Protein AF-A0A846BWV3-F1 (afdb_monomer_lite)

Sequence (77 aa):
MPYITSYERIVIEKKLQQGQIMNARNNIVQVLEVMFECVTQELKQTIEKFDDLELLGELLTQAVKSPSLEAFESIVS

Secondary structure (DSSP, 8-state):
-----HHHHHHHHHHHHHHHHHHHHHHHHHHHHHHHS---HHHHHHHHT---HHHHHHHHHHHHH-SSHHHHHHHH-

Foldseek 3Di:
DDDQPPVNVVVVVVVVLVVLLVVLLVLLVVLLCVLAVDDDPVVSVLSVPDSDNVVSVVLSVVSVVDPYNVSSVVVSD

Structure (mmCIF, N/CA/C/O backbone):
data_AF-A0A846BWV3-F1
#
_entry.id   AF-A0A846BWV3-F1
#
loop_
_atom_site.group_PDB
_atom_site.id
_atom_site.type_symbol
_atom_site.label_atom_id
_atom_site.label_alt_id
_atom_site.label_comp_id
_atom_site.label_asym_id
_atom_site.label_entity_id
_atom_site.label_seq_id
_atom_site.pdbx_PDB_ins_code
_atom_site.Cartn_x
_atom_site.Cartn_y
_atom_site.Cartn_z
_atom_site.occupancy
_atom_site.B_iso_or_equiv
_atom_site.auth_seq_id
_atom_site.auth_comp_i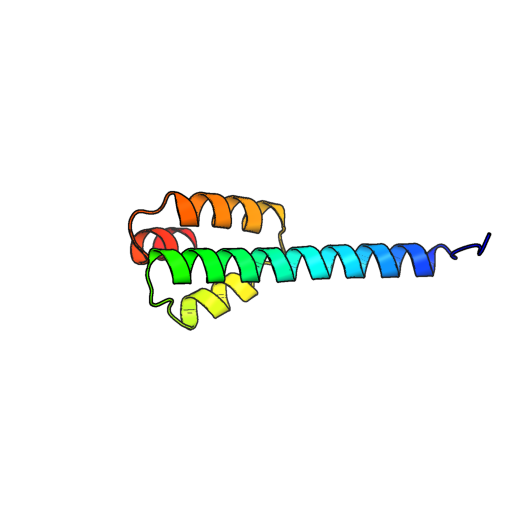d
_atom_site.auth_asym_id
_atom_site.auth_atom_id
_atom_site.pdbx_PDB_model_num
ATOM 1 N N . MET A 1 1 ? 11.291 -17.298 -33.412 1.00 60.66 1 MET A N 1
ATOM 2 C CA . MET A 1 1 ? 11.244 -16.581 -32.119 1.00 60.66 1 MET A CA 1
ATOM 3 C C . MET A 1 1 ? 11.415 -15.102 -32.426 1.00 60.66 1 MET A C 1
ATOM 5 O O . MET A 1 1 ? 12.362 -14.797 -33.141 1.00 60.66 1 MET A O 1
ATOM 9 N N . PRO A 1 2 ? 10.496 -14.211 -32.020 1.00 64.31 2 PRO A N 1
ATOM 10 C CA . PRO A 1 2 ? 10.636 -12.787 -32.305 1.00 64.31 2 PRO A CA 1
ATOM 11 C C . PRO A 1 2 ? 11.824 -12.238 -31.509 1.00 64.31 2 PRO A C 1
ATOM 13 O O . PRO A 1 2 ? 11.916 -12.445 -30.299 1.00 64.31 2 PRO A O 1
ATOM 16 N N . TYR A 1 3 ? 12.761 -11.588 -32.193 1.00 64.81 3 TYR A N 1
ATOM 17 C CA . TYR A 1 3 ? 13.885 -10.919 -31.550 1.00 64.81 3 TYR A CA 1
ATOM 18 C C . TYR A 1 3 ? 13.381 -9.588 -31.000 1.00 64.81 3 TYR A C 1
ATOM 20 O O . TYR A 1 3 ? 13.280 -8.611 -31.734 1.00 64.81 3 TYR A O 1
ATOM 28 N N . ILE A 1 4 ? 13.025 -9.581 -29.716 1.00 72.25 4 ILE A N 1
ATOM 29 C CA . ILE A 1 4 ? 12.726 -8.353 -28.978 1.00 72.25 4 ILE A CA 1
ATOM 30 C C . ILE A 1 4 ? 13.998 -7.504 -29.008 1.00 72.25 4 ILE A C 1
ATOM 32 O O . ILE A 1 4 ? 15.048 -7.947 -28.529 1.00 72.25 4 ILE A O 1
ATOM 36 N N . THR A 1 5 ? 13.929 -6.310 -29.596 1.00 79.44 5 THR A N 1
ATOM 37 C CA . THR A 1 5 ? 15.079 -5.394 -29.607 1.00 79.44 5 THR A CA 1
ATOM 38 C C . THR A 1 5 ? 15.347 -4.871 -28.193 1.00 79.44 5 THR A C 1
ATOM 40 O O . THR A 1 5 ? 14.437 -4.795 -27.366 1.00 79.44 5 THR A O 1
ATOM 43 N N . SER A 1 6 ? 16.589 -4.492 -27.879 1.00 78.62 6 SER A N 1
ATOM 44 C CA . SER A 1 6 ? 16.981 -4.014 -26.542 1.00 78.62 6 SER A CA 1
ATOM 45 C C . SER A 1 6 ? 16.065 -2.900 -26.012 1.00 78.62 6 SER A C 1
ATOM 47 O O . SER A 1 6 ? 15.758 -2.866 -24.824 1.00 78.62 6 SER A O 1
ATOM 49 N N . TYR A 1 7 ? 15.559 -2.035 -26.897 1.00 79.56 7 TYR A N 1
ATOM 50 C CA . TYR A 1 7 ? 14.596 -0.986 -26.550 1.00 79.56 7 TYR A CA 1
ATOM 51 C C . TYR A 1 7 ? 13.239 -1.533 -26.103 1.00 79.56 7 TYR A C 1
ATOM 53 O O . TYR A 1 7 ? 12.677 -1.054 -25.122 1.00 79.56 7 TYR A O 1
ATOM 61 N N . GLU A 1 8 ? 12.715 -2.545 -26.794 1.00 82.38 8 GLU A N 1
ATOM 62 C CA . GLU A 1 8 ? 11.448 -3.176 -26.424 1.00 82.38 8 GLU A CA 1
ATOM 63 C C . GLU A 1 8 ? 11.559 -3.867 -25.064 1.00 82.38 8 GLU A C 1
ATOM 65 O O . GLU A 1 8 ? 10.629 -3.775 -24.266 1.00 82.38 8 GLU A O 1
ATOM 70 N N . ARG A 1 9 ? 12.714 -4.471 -24.748 1.00 81.44 9 ARG A N 1
ATOM 71 C CA . ARG A 1 9 ? 12.971 -5.055 -23.423 1.00 81.44 9 ARG A CA 1
ATOM 72 C C . ARG A 1 9 ? 12.906 -3.995 -22.317 1.00 81.44 9 ARG A C 1
ATOM 74 O O . ARG A 1 9 ? 12.138 -4.167 -21.377 1.00 81.44 9 ARG A O 1
ATOM 81 N N . ILE A 1 10 ? 13.603 -2.868 -22.486 1.00 82.38 10 ILE A N 1
ATOM 82 C CA . ILE A 1 10 ? 13.600 -1.755 -21.518 1.00 82.38 10 ILE A CA 1
ATOM 83 C C . ILE A 1 10 ? 12.185 -1.194 -21.319 1.00 82.38 10 ILE A C 1
ATOM 85 O O . ILE A 1 10 ? 11.779 -0.885 -20.199 1.00 82.38 10 ILE A O 1
ATOM 89 N N . VAL A 1 11 ? 11.408 -1.063 -22.398 1.00 83.69 11 VAL A N 1
ATOM 90 C CA . VAL A 1 11 ? 10.020 -0.584 -22.320 1.00 83.69 11 VAL A CA 1
ATOM 91 C C . VAL A 1 11 ? 9.136 -1.569 -21.553 1.00 83.69 11 VAL A C 1
ATOM 93 O O . VAL A 1 11 ? 8.315 -1.133 -20.746 1.00 83.69 11 VAL A O 1
ATOM 96 N N . ILE A 1 12 ? 9.292 -2.876 -21.781 1.00 84.62 12 ILE A N 1
ATOM 97 C CA . ILE A 1 12 ? 8.552 -3.915 -21.053 1.00 84.62 12 ILE A CA 1
ATOM 98 C C . ILE A 1 12 ? 8.907 -3.877 -19.563 1.00 84.62 12 ILE A C 1
ATOM 100 O O . ILE A 1 12 ? 8.004 -3.850 -18.730 1.00 84.62 12 ILE A O 1
ATOM 104 N N . GLU A 1 13 ? 10.195 -3.808 -19.228 1.00 83.69 13 GLU A N 1
ATOM 105 C CA . GLU A 1 13 ? 10.668 -3.750 -17.840 1.00 83.69 13 GLU A CA 1
ATOM 106 C C . GLU A 1 13 ? 10.151 -2.501 -17.118 1.00 83.69 13 GLU A C 1
ATOM 108 O O . GLU A 1 13 ? 9.596 -2.599 -16.024 1.00 83.69 13 GLU A O 1
ATOM 113 N N . LYS A 1 14 ? 10.222 -1.331 -17.764 1.00 80.81 14 LYS A N 1
ATOM 114 C CA . LYS A 1 14 ? 9.718 -0.077 -17.192 1.00 80.81 14 LYS A CA 1
ATOM 115 C C . LYS A 1 14 ? 8.205 -0.110 -16.966 1.00 80.81 14 LYS A C 1
ATOM 117 O O . LYS A 1 14 ? 7.728 0.363 -15.937 1.00 80.81 14 LYS A O 1
ATOM 122 N N . LYS A 1 15 ? 7.441 -0.678 -17.906 1.00 83.44 15 LYS A N 1
ATOM 123 C CA . LYS A 1 15 ? 5.986 -0.844 -17.760 1.00 83.44 15 LYS A CA 1
ATOM 124 C C . LYS A 1 15 ? 5.634 -1.805 -16.630 1.00 83.44 15 LYS A C 1
ATOM 126 O O . LYS A 1 15 ? 4.687 -1.542 -15.893 1.00 83.44 15 LYS A O 1
ATOM 131 N N . LEU A 1 16 ? 6.390 -2.893 -16.483 1.00 87.94 16 LEU A N 1
ATOM 132 C CA . LEU A 1 16 ? 6.197 -3.838 -15.389 1.00 87.94 16 LEU A CA 1
ATOM 133 C C . LEU A 1 16 ? 6.446 -3.160 -14.040 1.00 87.94 16 LEU A C 1
ATOM 135 O O . LEU A 1 16 ? 5.597 -3.246 -13.158 1.00 87.94 16 LEU A O 1
ATOM 139 N N . GLN A 1 17 ? 7.552 -2.425 -13.912 1.00 85.81 17 GLN A N 1
ATOM 140 C CA . GLN A 1 17 ? 7.891 -1.698 -12.689 1.00 85.81 17 GLN A CA 1
ATOM 141 C C . GLN A 1 17 ? 6.820 -0.657 -12.329 1.00 85.81 17 GLN A C 1
ATOM 143 O O . GLN A 1 17 ? 6.365 -0.606 -11.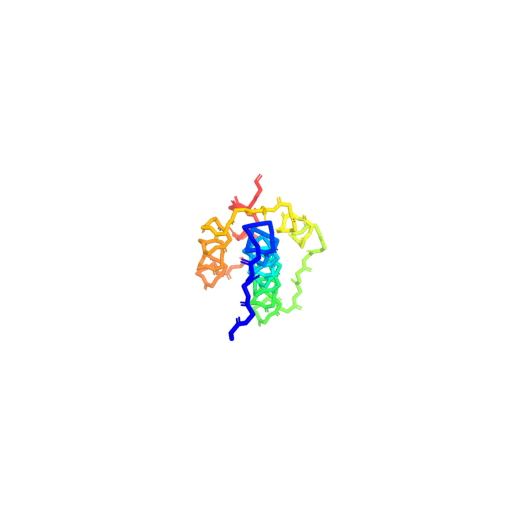189 1.00 85.81 17 GLN A O 1
ATOM 148 N N . GLN A 1 18 ? 6.343 0.122 -13.307 1.00 85.56 18 GLN A N 1
ATOM 149 C CA . GLN A 1 18 ? 5.240 1.068 -13.100 1.00 85.56 18 GLN A CA 1
ATOM 150 C C . GLN A 1 18 ? 3.955 0.367 -12.645 1.00 85.56 18 GLN A C 1
ATOM 152 O O . GLN A 1 18 ? 3.302 0.829 -11.713 1.00 85.56 18 GLN A O 1
ATOM 157 N N . GLY A 1 19 ? 3.611 -0.770 -13.257 1.00 88.06 19 GLY A N 1
ATOM 158 C CA . GLY A 1 19 ? 2.454 -1.566 -12.850 1.00 88.06 19 GLY A CA 1
ATOM 159 C C . GLY A 1 19 ? 2.578 -2.100 -11.423 1.00 88.06 19 GLY A C 1
ATOM 160 O O . GLY A 1 19 ? 1.601 -2.094 -10.678 1.00 88.06 19 GLY A O 1
ATOM 161 N N . GLN A 1 20 ? 3.778 -2.511 -11.010 1.00 89.81 20 GLN A N 1
ATOM 162 C CA . GLN A 1 20 ? 4.027 -2.958 -9.640 1.00 89.81 20 GLN A CA 1
ATOM 163 C C . GLN A 1 20 ? 3.884 -1.820 -8.625 1.00 89.81 20 GLN A C 1
ATOM 165 O O . GLN A 1 20 ? 3.238 -2.021 -7.601 1.00 89.81 20 GLN A O 1
ATOM 170 N N . ILE A 1 21 ? 4.409 -0.628 -8.925 1.00 90.25 21 ILE A N 1
ATOM 171 C CA . ILE A 1 21 ? 4.260 0.565 -8.074 1.00 90.25 21 ILE A CA 1
ATOM 172 C C . ILE A 1 21 ? 2.780 0.946 -7.943 1.00 90.25 21 ILE A C 1
ATOM 174 O O . ILE A 1 21 ? 2.283 1.132 -6.833 1.00 90.25 21 ILE A O 1
ATOM 178 N N . MET A 1 22 ? 2.046 1.002 -9.060 1.00 89.88 22 MET A N 1
ATOM 179 C CA . MET A 1 22 ? 0.609 1.297 -9.050 1.00 89.88 22 MET A CA 1
ATOM 180 C C . MET A 1 22 ? -0.179 0.274 -8.225 1.00 89.88 22 MET A C 1
ATOM 182 O O . MET A 1 22 ? -1.015 0.655 -7.407 1.00 89.88 22 MET A O 1
ATOM 186 N N . ASN A 1 23 ? 0.109 -1.018 -8.400 1.00 90.94 23 ASN A N 1
ATOM 187 C CA . ASN A 1 23 ? -0.541 -2.073 -7.628 1.00 90.94 23 ASN A CA 1
ATOM 188 C C . ASN A 1 23 ? -0.197 -1.988 -6.141 1.00 90.94 23 ASN A C 1
ATOM 190 O O . ASN A 1 23 ? -1.085 -2.149 -5.312 1.00 90.94 23 ASN A O 1
ATOM 194 N N . ALA A 1 24 ? 1.058 -1.711 -5.787 1.00 89.62 24 ALA A N 1
ATOM 195 C CA . ALA A 1 24 ? 1.471 -1.581 -4.395 1.00 89.62 24 ALA A CA 1
ATOM 196 C C . ALA A 1 24 ? 0.746 -0.417 -3.699 1.00 89.62 24 ALA A C 1
ATOM 198 O O . ALA A 1 24 ? 0.196 -0.609 -2.617 1.00 89.62 24 ALA A O 1
ATOM 199 N N . ARG A 1 25 ? 0.636 0.746 -4.357 1.00 90.38 25 ARG A N 1
ATOM 200 C CA . ARG A 1 25 ? -0.164 1.883 -3.866 1.00 90.38 25 ARG A CA 1
ATOM 201 C C . ARG A 1 25 ? -1.625 1.499 -3.650 1.00 90.38 25 ARG A C 1
ATOM 203 O O . ARG A 1 25 ? -2.178 1.755 -2.584 1.00 90.38 25 ARG A O 1
ATOM 210 N N . ASN A 1 26 ? -2.236 0.853 -4.644 1.00 89.69 26 ASN A N 1
ATOM 211 C CA . ASN A 1 26 ? -3.634 0.440 -4.563 1.00 89.69 26 ASN A CA 1
ATOM 212 C C . ASN A 1 26 ? -3.860 -0.581 -3.438 1.00 89.69 26 ASN A C 1
ATOM 214 O O . ASN A 1 26 ? -4.827 -0.471 -2.693 1.00 89.69 26 ASN A O 1
ATOM 218 N N . ASN A 1 27 ? -2.935 -1.525 -3.255 1.00 90.62 27 ASN A N 1
ATOM 219 C CA . ASN A 1 27 ? -3.007 -2.511 -2.181 1.00 90.62 27 ASN A CA 1
ATOM 220 C C . ASN A 1 27 ? -2.956 -1.853 -0.798 1.00 90.62 27 ASN A C 1
ATOM 222 O O . ASN A 1 27 ? -3.729 -2.240 0.072 1.00 90.62 27 ASN A O 1
ATOM 226 N N . ILE A 1 28 ? -2.086 -0.857 -0.588 1.00 89.12 28 ILE A N 1
ATOM 227 C CA . ILE A 1 28 ? -2.037 -0.114 0.682 1.00 89.12 28 ILE A CA 1
ATOM 228 C C . ILE A 1 28 ? -3.390 0.550 0.945 1.00 89.12 28 ILE A C 1
ATOM 230 O O . ILE A 1 28 ? -3.952 0.381 2.023 1.00 89.12 28 ILE A O 1
ATOM 234 N N . VAL A 1 29 ? -3.944 1.255 -0.047 1.00 88.88 29 VAL A N 1
ATOM 235 C CA . VAL A 1 29 ? -5.244 1.927 0.091 1.00 88.88 29 VAL A CA 1
ATOM 236 C C . VAL A 1 29 ? -6.357 0.921 0.385 1.00 88.88 29 VAL A C 1
ATOM 238 O O . VAL A 1 29 ? -7.124 1.142 1.313 1.00 88.88 29 VAL A O 1
ATOM 241 N N . GLN A 1 30 ? -6.411 -0.203 -0.332 1.00 89.25 30 GLN A N 1
ATOM 242 C CA . GLN A 1 30 ? -7.407 -1.249 -0.096 1.00 89.25 30 GLN A CA 1
ATOM 243 C C . GLN A 1 30 ? -7.295 -1.861 1.300 1.00 89.25 30 GLN A C 1
ATOM 245 O O . GLN A 1 3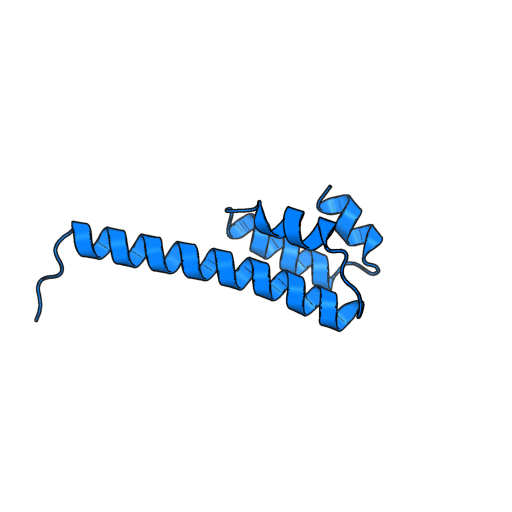0 ? -8.311 -2.066 1.956 1.00 89.25 30 GLN A O 1
ATOM 250 N N . VAL A 1 31 ? -6.080 -2.144 1.776 1.00 89.19 31 VAL A N 1
ATOM 251 C CA . VAL A 1 31 ? -5.869 -2.658 3.137 1.00 89.19 31 VAL A CA 1
ATOM 252 C C . VAL A 1 31 ? -6.366 -1.646 4.164 1.00 89.19 31 VAL A C 1
ATOM 254 O O . VAL A 1 31 ? -7.104 -2.016 5.071 1.00 89.19 31 VAL A O 1
ATOM 257 N N . LEU A 1 32 ? -6.017 -0.369 4.003 1.00 86.56 32 LEU A N 1
ATOM 258 C CA . LEU A 1 32 ? -6.472 0.688 4.904 1.00 86.56 32 LEU A CA 1
ATOM 259 C C . LEU A 1 32 ? -7.999 0.854 4.868 1.00 86.56 32 LEU A C 1
ATOM 261 O O . LEU A 1 32 ? -8.611 1.014 5.918 1.00 86.56 32 LEU A O 1
ATOM 265 N N . GLU A 1 33 ? -8.626 0.759 3.693 1.00 88.06 33 GLU A N 1
ATOM 266 C CA . GLU A 1 33 ? -10.088 0.798 3.547 1.00 88.06 33 GLU A CA 1
ATOM 267 C C . GLU A 1 33 ? -10.762 -0.402 4.216 1.00 88.06 33 GLU A C 1
ATOM 269 O O . GLU A 1 33 ? -11.785 -0.239 4.871 1.00 88.06 33 GLU A O 1
ATOM 274 N N . VAL A 1 34 ? -10.182 -1.599 4.108 1.00 88.50 34 VAL A N 1
ATOM 275 C CA . VAL A 1 34 ? -10.712 -2.806 4.760 1.00 88.50 34 VAL A CA 1
ATOM 276 C C . VAL A 1 34 ? -10.568 -2.735 6.280 1.00 88.50 34 VAL A C 1
ATOM 278 O O . VAL A 1 34 ? -11.451 -3.203 6.993 1.00 88.50 34 VAL A O 1
ATOM 281 N N . MET A 1 35 ? -9.468 -2.178 6.790 1.00 84.44 35 MET A N 1
ATOM 282 C CA . MET A 1 35 ? -9.210 -2.146 8.232 1.00 84.44 35 MET A CA 1
ATOM 283 C C . MET A 1 35 ? -9.892 -0.986 8.954 1.00 84.44 35 MET A C 1
ATOM 285 O O . MET A 1 35 ? -10.290 -1.146 10.105 1.00 84.44 35 MET A O 1
ATOM 289 N N . PHE A 1 36 ? -10.005 0.173 8.306 1.00 84.06 36 PHE A N 1
ATOM 290 C CA . PHE A 1 36 ? -10.465 1.404 8.950 1.00 84.06 36 PHE A CA 1
ATOM 291 C C . PHE A 1 36 ? -11.774 1.955 8.371 1.00 84.06 36 PHE A C 1
ATOM 293 O O . PHE A 1 36 ? -12.250 2.970 8.872 1.00 84.06 36 PHE A O 1
ATOM 300 N N . GLU A 1 37 ? -12.356 1.312 7.347 1.00 77.75 37 GLU A N 1
ATOM 301 C CA . GLU A 1 37 ? -13.579 1.688 6.601 1.00 77.75 37 GLU A CA 1
ATOM 302 C C . GLU A 1 37 ? -13.547 3.061 5.902 1.00 77.75 37 GLU A C 1
ATOM 304 O O . GLU A 1 37 ? -14.179 3.240 4.861 1.00 77.75 37 GLU A O 1
ATOM 309 N N . CYS A 1 38 ? -12.792 4.031 6.418 1.00 73.81 38 CYS A N 1
ATOM 310 C CA . CYS A 1 38 ? -12.684 5.380 5.892 1.00 73.81 38 CYS A CA 1
ATOM 311 C C . CYS A 1 38 ? -11.215 5.811 5.849 1.00 73.81 38 CYS A C 1
ATOM 313 O O . CYS A 1 38 ? -10.553 5.937 6.877 1.00 73.81 38 CYS A O 1
ATOM 315 N N . VAL A 1 39 ? -10.711 6.048 4.637 1.00 80.44 39 VAL A N 1
ATOM 316 C CA . VAL A 1 39 ? -9.347 6.529 4.397 1.00 80.44 39 VAL A CA 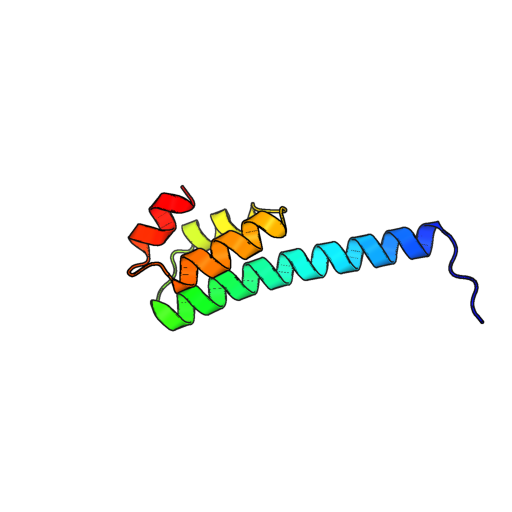1
ATOM 317 C C . VAL A 1 39 ? -9.409 7.926 3.805 1.00 80.44 39 VAL A C 1
ATOM 319 O O . VAL A 1 39 ? -10.013 8.131 2.746 1.00 80.44 39 VAL A O 1
ATOM 322 N N . THR A 1 40 ? -8.759 8.880 4.468 1.00 84.38 40 THR A N 1
ATOM 323 C CA . THR A 1 40 ? -8.722 10.284 4.055 1.00 84.38 40 THR A CA 1
ATOM 324 C C . THR A 1 40 ? -8.119 10.431 2.658 1.00 84.38 40 THR A C 1
ATOM 326 O O . THR A 1 40 ? -7.130 9.783 2.307 1.00 84.38 40 THR A O 1
ATOM 329 N N . GLN A 1 41 ? -8.690 11.323 1.846 1.00 82.62 41 GLN A N 1
ATOM 330 C CA . GLN A 1 41 ? -8.171 11.606 0.506 1.00 82.62 41 GLN A CA 1
ATOM 331 C C . GLN A 1 41 ? -6.730 12.141 0.542 1.00 82.62 41 GLN A C 1
ATOM 333 O O . GLN A 1 41 ? -5.948 11.837 -0.356 1.00 82.62 41 GLN A O 1
ATOM 338 N N . GLU A 1 42 ? -6.363 12.883 1.588 1.00 84.75 42 GLU A N 1
ATOM 339 C CA . GLU A 1 42 ? -4.994 13.366 1.800 1.00 84.75 42 GLU A CA 1
ATOM 340 C C . GLU A 1 42 ? -4.000 12.205 1.900 1.00 84.75 42 GLU A C 1
ATOM 342 O O . GLU A 1 42 ? -2.985 12.204 1.207 1.00 84.75 42 GLU A O 1
ATOM 347 N N . LEU A 1 43 ? -4.337 11.157 2.658 1.00 82.56 43 LEU A N 1
ATOM 348 C CA . LEU A 1 43 ? -3.496 9.970 2.790 1.00 82.56 43 LEU A CA 1
ATOM 349 C C . LEU A 1 43 ? -3.320 9.242 1.452 1.00 82.56 43 LEU A C 1
ATOM 351 O O . LEU A 1 43 ? -2.207 8.855 1.101 1.00 82.56 43 LEU A O 1
ATOM 355 N N . LYS A 1 44 ? -4.398 9.106 0.667 1.00 85.69 44 LYS A N 1
ATOM 356 C CA . LYS A 1 44 ? -4.335 8.509 -0.679 1.00 85.69 44 LYS A CA 1
ATOM 357 C C . LYS A 1 44 ? -3.386 9.292 -1.589 1.00 85.69 44 LYS A C 1
ATOM 359 O O . LYS A 1 44 ? -2.562 8.690 -2.272 1.00 85.69 44 LYS A O 1
ATOM 364 N N . GLN A 1 45 ? -3.459 10.622 -1.552 1.00 87.06 45 GLN A N 1
ATOM 365 C CA . GLN A 1 45 ? -2.567 11.491 -2.323 1.00 87.06 45 GLN A CA 1
ATOM 366 C C . GLN A 1 45 ? -1.115 11.416 -1.849 1.00 87.06 45 GLN A C 1
ATOM 368 O O . GLN A 1 45 ? -0.202 11.527 -2.665 1.00 87.06 45 GLN A O 1
ATOM 373 N N . THR A 1 46 ? -0.875 11.230 -0.552 1.00 86.56 46 THR A N 1
ATOM 374 C CA . THR A 1 46 ? 0.482 11.020 -0.037 1.00 86.56 46 THR A CA 1
ATOM 375 C C . THR A 1 46 ? 1.029 9.671 -0.492 1.00 86.56 46 THR A C 1
ATOM 377 O O . THR A 1 46 ? 2.145 9.620 -1.003 1.00 86.56 46 THR A O 1
ATOM 380 N N . ILE A 1 47 ? 0.221 8.604 -0.435 1.00 86.50 47 ILE A N 1
ATOM 381 C CA . ILE A 1 47 ? 0.602 7.272 -0.928 1.00 86.50 47 ILE A CA 1
ATOM 382 C C . ILE A 1 47 ? 0.921 7.302 -2.436 1.00 86.50 47 ILE A C 1
ATOM 384 O O . ILE A 1 47 ? 1.880 6.673 -2.887 1.00 86.50 47 ILE A O 1
ATOM 388 N N . GLU A 1 48 ? 0.169 8.077 -3.225 1.00 86.56 48 GLU A N 1
ATOM 389 C CA . GLU A 1 48 ? 0.408 8.252 -4.665 1.00 86.56 48 GLU A CA 1
ATOM 390 C C . GLU A 1 48 ? 1.748 8.910 -5.015 1.00 86.56 48 GLU A C 1
ATOM 392 O O . GLU A 1 48 ? 2.209 8.756 -6.146 1.00 86.56 48 GLU A O 1
ATOM 397 N N . LYS A 1 49 ? 2.393 9.618 -4.082 1.00 87.44 49 LYS A N 1
ATOM 398 C CA . LYS A 1 49 ? 3.689 10.272 -4.322 1.00 87.44 49 LYS A CA 1
ATOM 399 C C . LYS A 1 49 ? 4.883 9.330 -4.163 1.00 87.44 49 LYS A C 1
ATOM 401 O O . LYS A 1 49 ? 5.977 9.686 -4.591 1.00 87.44 49 LYS A O 1
ATOM 406 N N . PHE A 1 50 ? 4.712 8.150 -3.563 1.00 87.19 50 PHE A N 1
ATOM 407 C CA . PHE A 1 50 ? 5.821 7.210 -3.372 1.00 87.19 50 PHE A CA 1
ATOM 408 C C . PHE A 1 50 ? 6.031 6.351 -4.615 1.00 87.19 50 PHE A C 1
ATOM 410 O O . PHE A 1 50 ? 5.186 5.521 -4.947 1.00 87.19 50 PHE A O 1
ATOM 417 N N . ASP A 1 51 ? 7.150 6.533 -5.311 1.00 85.62 51 ASP A N 1
ATOM 418 C CA . ASP A 1 51 ? 7.564 5.710 -6.462 1.00 85.62 51 ASP A CA 1
ATOM 419 C C . ASP A 1 51 ? 8.501 4.549 -6.076 1.00 85.62 51 ASP A C 1
ATOM 421 O O . ASP A 1 51 ? 8.861 3.733 -6.924 1.00 85.62 51 ASP A O 1
ATOM 425 N N . ASP A 1 52 ? 8.897 4.462 -4.805 1.00 86.69 52 ASP A N 1
ATOM 426 C CA . ASP A 1 52 ? 9.805 3.430 -4.314 1.00 86.69 52 ASP A CA 1
ATOM 427 C C . ASP A 1 52 ? 9.035 2.177 -3.874 1.00 86.69 52 ASP A C 1
ATOM 429 O O . ASP A 1 52 ? 8.183 2.217 -2.984 1.00 86.69 52 ASP A O 1
ATOM 433 N N . LEU A 1 53 ? 9.319 1.054 -4.533 1.00 85.56 53 LEU A N 1
ATOM 434 C CA . LEU A 1 53 ? 8.612 -0.206 -4.325 1.00 85.56 53 LEU A CA 1
ATOM 435 C C . LEU A 1 53 ? 8.976 -0.864 -2.986 1.00 85.56 53 LEU A C 1
ATOM 437 O O . LEU A 1 53 ? 8.106 -1.484 -2.373 1.00 85.56 53 LEU A O 1
ATOM 441 N N . GLU A 1 54 ? 10.219 -0.717 -2.519 1.00 87.69 54 GLU A N 1
ATOM 442 C CA . GLU A 1 54 ? 10.640 -1.241 -1.215 1.00 87.69 54 GLU A CA 1
ATOM 443 C C . GLU A 1 54 ? 9.932 -0.474 -0.098 1.00 87.69 54 GLU A C 1
ATOM 445 O O . GLU A 1 54 ? 9.303 -1.085 0.768 1.00 87.69 54 GLU A O 1
ATOM 450 N N . LEU A 1 55 ? 9.909 0.858 -0.198 1.00 88.25 55 LEU A N 1
ATOM 451 C CA . LEU A 1 55 ? 9.196 1.725 0.738 1.00 88.25 55 LEU A CA 1
ATOM 452 C C . LEU A 1 55 ? 7.690 1.425 0.744 1.00 88.25 55 LEU A C 1
ATOM 454 O O . LEU A 1 55 ? 7.090 1.294 1.809 1.00 88.25 55 LEU A O 1
ATOM 458 N N . LEU A 1 56 ? 7.066 1.250 -0.425 1.00 88.44 56 LEU A N 1
ATOM 459 C CA . LEU A 1 56 ? 5.654 0.855 -0.518 1.00 88.44 56 LEU A CA 1
ATOM 460 C C . LEU A 1 56 ? 5.388 -0.513 0.137 1.00 88.44 56 LEU A C 1
ATOM 462 O O . LEU A 1 56 ? 4.350 -0.701 0.774 1.00 88.44 56 LEU A O 1
ATOM 466 N N . GLY A 1 57 ? 6.314 -1.467 0.018 1.00 86.75 57 GLY A N 1
ATOM 467 C CA . GLY A 1 57 ? 6.226 -2.761 0.698 1.00 86.75 57 GLY A CA 1
ATOM 468 C C . GLY A 1 57 ? 6.306 -2.643 2.224 1.00 86.75 57 GLY A C 1
ATOM 469 O O . GLY A 1 57 ? 5.530 -3.281 2.948 1.00 86.75 57 GLY A O 1
ATOM 470 N N . GLU A 1 58 ? 7.202 -1.792 2.725 1.00 89.31 58 GLU A N 1
ATOM 471 C CA . GLU A 1 58 ? 7.297 -1.482 4.152 1.00 89.31 58 GLU A CA 1
ATOM 472 C C . GLU A 1 58 ? 6.034 -0.788 4.659 1.00 89.31 58 GLU A C 1
ATOM 474 O O . GLU A 1 58 ? 5.475 -1.216 5.670 1.00 89.31 58 GLU A O 1
ATOM 479 N N . LEU A 1 59 ? 5.528 0.210 3.928 1.00 87.81 59 LEU A N 1
ATOM 480 C CA . LEU A 1 59 ? 4.285 0.905 4.257 1.00 87.81 59 LEU A CA 1
ATOM 481 C C . LEU A 1 59 ? 3.098 -0.048 4.306 1.00 87.81 59 LEU A C 1
ATOM 483 O O . LEU A 1 59 ? 2.302 0.037 5.230 1.00 87.81 59 LEU A O 1
ATOM 487 N N . LEU A 1 60 ? 2.983 -0.997 3.378 1.00 86.94 60 LEU A N 1
ATOM 488 C CA . LEU A 1 60 ? 1.916 -1.997 3.430 1.00 86.94 60 LEU A CA 1
ATOM 489 C C . LEU A 1 60 ? 2.018 -2.859 4.695 1.00 86.94 60 LEU A C 1
ATOM 491 O O . LEU A 1 60 ? 1.020 -3.119 5.366 1.00 86.94 60 LEU A O 1
ATOM 495 N N . THR A 1 61 ? 3.233 -3.267 5.061 1.00 87.62 61 THR A N 1
ATOM 496 C CA . THR A 1 61 ? 3.474 -4.039 6.286 1.00 87.62 61 THR A CA 1
ATOM 497 C C . THR A 1 61 ? 3.131 -3.230 7.536 1.00 87.62 61 THR A C 1
ATOM 499 O O . THR A 1 61 ? 2.569 -3.766 8.492 1.00 87.62 61 THR A O 1
ATOM 502 N N . GLN A 1 62 ? 3.471 -1.943 7.542 1.00 86.00 62 GLN A N 1
ATOM 503 C CA . GLN A 1 62 ? 3.153 -1.036 8.635 1.00 86.00 62 GLN A CA 1
ATOM 504 C C . GLN A 1 62 ? 1.661 -0.735 8.702 1.00 86.00 62 GLN A C 1
ATOM 506 O O . GLN A 1 62 ? 1.118 -0.748 9.798 1.00 86.00 62 GLN A O 1
ATOM 511 N N . ALA A 1 63 ? 0.984 -0.577 7.562 1.00 85.06 63 ALA A N 1
ATOM 512 C CA . ALA A 1 63 ? -0.459 -0.395 7.491 1.00 85.06 63 ALA A CA 1
ATOM 513 C C . ALA A 1 63 ? -1.164 -1.514 8.254 1.00 85.06 63 ALA A C 1
ATOM 515 O O . ALA A 1 63 ? -1.923 -1.213 9.159 1.00 85.06 63 ALA A O 1
ATOM 516 N N . VAL A 1 64 ? -0.821 -2.782 7.988 1.00 85.50 64 VAL A N 1
ATOM 517 C CA . VAL A 1 64 ? -1.396 -3.956 8.678 1.00 85.50 64 VAL A CA 1
ATOM 518 C C . VAL A 1 64 ? -1.061 -4.001 10.177 1.00 85.50 64 VAL A C 1
ATOM 520 O O . VAL A 1 64 ? -1.837 -4.530 10.969 1.00 85.50 64 VAL A O 1
ATOM 523 N N . LYS A 1 65 ? 0.106 -3.489 10.585 1.00 86.44 65 LYS A N 1
ATOM 524 C CA . LYS A 1 65 ? 0.535 -3.477 11.994 1.00 86.44 65 LYS A CA 1
ATOM 525 C C . LYS A 1 65 ? -0.030 -2.298 12.786 1.00 86.44 65 LYS A C 1
ATOM 527 O O . LYS A 1 65 ? -0.052 -2.366 14.015 1.00 86.44 65 LYS A O 1
ATOM 532 N N . SER A 1 66 ? -0.428 -1.225 12.113 1.00 82.69 66 SER A N 1
ATOM 533 C CA . SER A 1 66 ? -0.914 -0.015 12.759 1.00 82.69 66 SER A CA 1
ATOM 534 C C . SER A 1 66 ? -2.295 -0.250 13.377 1.00 82.69 66 SER A C 1
ATOM 536 O O . SER A 1 66 ? -3.190 -0.758 12.707 1.00 82.69 66 SER A O 1
ATOM 538 N N . PRO A 1 67 ? -2.501 0.132 14.650 1.00 77.94 67 PRO A N 1
ATOM 539 C CA . PRO A 1 67 ? -3.774 -0.068 15.340 1.00 77.94 67 PRO A CA 1
ATOM 540 C C . PRO A 1 67 ? -4.850 0.961 14.956 1.00 77.94 67 PRO A C 1
ATOM 542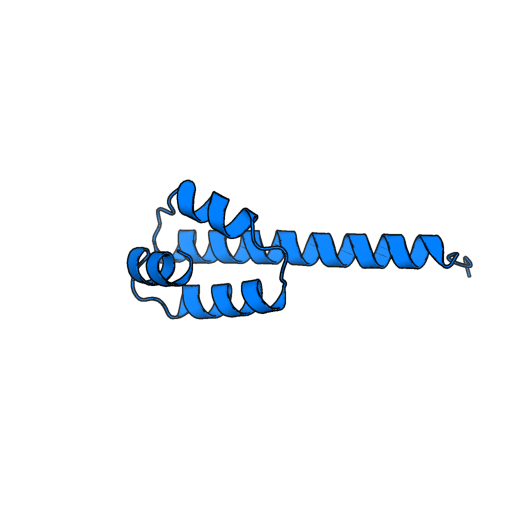 O O . PRO A 1 67 ? -6.023 0.743 15.249 1.00 77.94 67 PRO A O 1
ATOM 545 N N . SER A 1 68 ? -4.473 2.084 14.337 1.00 81.31 68 SER A N 1
ATOM 546 C CA . SER A 1 68 ? -5.385 3.138 13.882 1.00 81.31 68 SER A CA 1
ATOM 547 C C . SER A 1 68 ? -4.853 3.833 12.628 1.00 81.31 68 SER A C 1
ATOM 549 O O . SER A 1 68 ? -3.655 3.760 12.329 1.00 81.31 68 SER A O 1
ATOM 551 N N . LEU A 1 69 ? -5.744 4.536 11.918 1.00 79.94 69 LEU A N 1
ATOM 552 C CA . LEU A 1 69 ? -5.376 5.355 10.763 1.00 79.94 69 LEU A CA 1
ATOM 553 C C . LEU A 1 69 ? -4.346 6.422 11.169 1.00 79.94 69 LEU A C 1
ATOM 555 O O . LEU A 1 69 ? -3.308 6.524 10.532 1.00 79.94 69 LEU A O 1
ATOM 559 N N . GLU A 1 70 ? -4.564 7.135 12.278 1.00 80.25 70 GLU A N 1
ATOM 560 C CA . GLU A 1 70 ? -3.688 8.226 12.750 1.00 80.25 70 GLU A CA 1
ATOM 561 C C . GLU A 1 70 ? -2.258 7.753 13.058 1.00 80.25 70 GLU A C 1
ATOM 563 O O . GLU A 1 70 ? -1.281 8.461 12.796 1.00 80.25 70 GLU A O 1
ATOM 568 N N . ALA A 1 71 ? -2.121 6.536 13.600 1.00 80.62 71 ALA A N 1
ATOM 569 C CA . ALA A 1 71 ? -0.820 5.922 13.844 1.00 80.62 71 ALA A CA 1
ATOM 570 C C . ALA A 1 71 ? -0.073 5.659 12.531 1.00 80.62 71 ALA A C 1
ATOM 572 O O . ALA A 1 71 ? 1.142 5.814 12.480 1.00 80.62 71 ALA A O 1
ATOM 573 N N . PHE A 1 72 ? -0.793 5.295 11.469 1.00 83.44 72 PHE A N 1
ATOM 574 C CA . PHE A 1 72 ? -0.222 5.138 10.139 1.00 83.44 72 PHE A CA 1
ATOM 575 C C . PHE A 1 72 ? 0.083 6.491 9.478 1.00 83.44 72 PHE A C 1
ATOM 577 O O . PHE A 1 72 ? 1.170 6.659 8.929 1.00 83.44 72 PHE A O 1
ATOM 584 N N . GLU A 1 73 ? -0.811 7.481 9.588 1.00 81.00 73 GLU A N 1
ATOM 585 C CA . GLU A 1 73 ? -0.571 8.834 9.059 1.00 81.00 73 GLU A CA 1
ATOM 586 C C . GLU A 1 73 ? 0.686 9.461 9.675 1.00 81.00 73 GLU A C 1
ATOM 588 O O . GLU A 1 73 ? 1.463 10.086 8.964 1.00 81.00 73 GLU A O 1
ATOM 593 N N . SER A 1 74 ? 0.952 9.215 10.961 1.00 80.69 74 SER A N 1
ATOM 594 C CA . SER A 1 74 ? 2.157 9.710 11.645 1.00 80.69 74 SER A CA 1
ATOM 595 C C . SER A 1 74 ? 3.469 9.131 11.102 1.00 80.69 74 SER A C 1
ATOM 597 O O . SER A 1 74 ? 4.523 9.713 11.336 1.00 80.69 74 SER A O 1
ATOM 599 N N . ILE A 1 75 ? 3.429 7.978 10.428 1.00 79.25 75 ILE A N 1
ATOM 600 C CA . ILE A 1 75 ? 4.619 7.354 9.829 1.00 79.25 75 ILE A CA 1
ATOM 601 C C . ILE A 1 75 ? 4.805 7.800 8.373 1.00 79.25 75 ILE A C 1
ATOM 603 O O . ILE A 1 75 ? 5.917 7.802 7.849 1.00 79.25 75 ILE A O 1
ATOM 607 N N . VAL A 1 76 ? 3.701 8.155 7.718 1.00 76.19 76 VAL A N 1
ATOM 608 C CA . VAL A 1 76 ? 3.665 8.604 6.323 1.00 76.19 76 VAL A CA 1
ATOM 609 C C . VAL A 1 76 ? 3.892 10.117 6.194 1.00 76.19 76 VAL A C 1
ATOM 611 O O . VAL A 1 76 ? 4.323 10.568 5.130 1.00 76.19 76 VAL A O 1
ATOM 614 N N . SER A 1 77 ? 3.576 10.887 7.243 1.00 61.34 77 SER A N 1
ATOM 615 C CA . SER A 1 77 ? 3.765 12.342 7.327 1.00 61.34 77 SER A CA 1
ATOM 616 C C . SER A 1 77 ? 5.221 12.755 7.508 1.00 61.34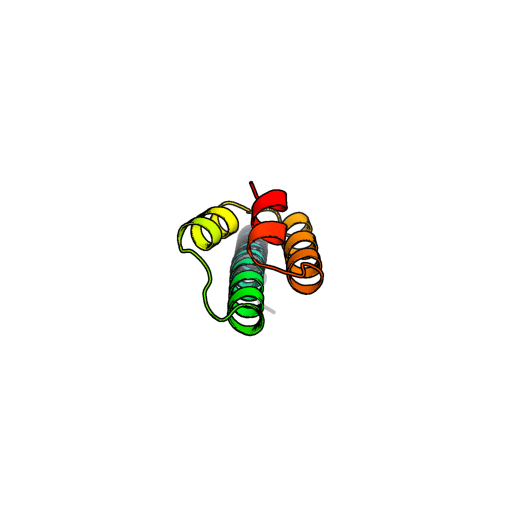 77 SER A C 1
ATOM 618 O O . SER A 1 77 ? 5.503 13.903 7.091 1.00 61.34 77 SER A O 1
#

pLDDT: mean 83.64, std 6.32, range [60.66, 90.94]

Radius of gyration: 15.8 Å; chains: 1; bounding box: 31×30×48 Å